Protein AF-A0A833GMW7-F1 (afdb_monomer)

pLDDT: mean 80.0, std 14.23, range [44.84, 97.12]

Sequence (72 aa):
MSALFVTGAYAAELKVGYVNTQRIFRDAPAAQKAAKKLEGEFAKRDQDLQRMAKQLQGLQENLEKNSVTMAE

Solvent-accessible surface area (backbone atoms only — not comparable to full-atom values): 4575 Å² total; per-residue (Å²): 136,88,84,85,86,79,85,78,83,82,79,75,84,84,84,82,85,86,80,64,63,67,57,49,58,63,72,27,69,67,46,50,53,50,50,54,51,47,53,54,54,51,54,52,50,51,54,53,51,54,50,51,52,51,51,52,51,52,50,50,54,49,50,55,60,50,49,67,69,65,75,112

Mean predicted aligned error: 14.59 Å

Foldseek 3Di:
DDDDDDDDDDDDDDDDDDDDPVCCCVVPPVNVVVVVVVVVVVVVVVVVVVVVVVVVVVVVVVCVVVVVVVVD

Structure (mmCIF, N/CA/C/O backbone):
data_AF-A0A833GMW7-F1
#
_entry.id   AF-A0A833GMW7-F1
#
loop_
_atom_site.group_PDB
_atom_site.id
_atom_site.type_symbol
_atom_site.label_atom_id
_atom_site.label_alt_id
_atom_site.label_comp_id
_atom_site.label_asym_id
_atom_site.label_entity_id
_atom_site.label_seq_id
_atom_site.pdbx_PDB_ins_code
_atom_site.Cartn_x
_atom_site.Cartn_y
_atom_site.Cartn_z
_atom_site.occupancy
_atom_site.B_iso_or_equiv
_atom_site.auth_seq_id
_atom_site.auth_comp_id
_atom_site.auth_asym_id
_atom_site.auth_atom_id
_atom_site.pdbx_PDB_model_num
ATOM 1 N N . MET A 1 1 ? 34.931 -2.881 -76.287 1.00 44.84 1 MET A N 1
ATOM 2 C CA . MET A 1 1 ? 35.177 -2.236 -74.980 1.00 44.84 1 MET A CA 1
ATOM 3 C C . MET A 1 1 ? 33.848 -1.634 -74.535 1.00 44.84 1 MET A C 1
ATOM 5 O O . MET A 1 1 ? 33.504 -0.559 -74.989 1.00 44.84 1 MET A O 1
ATOM 9 N N . SER A 1 2 ? 32.908 -2.399 -73.983 1.00 59.19 2 SER A N 1
ATOM 10 C CA . SER A 1 2 ? 32.902 -3.057 -72.664 1.00 59.19 2 SER A CA 1
ATOM 11 C C . SER A 1 2 ? 32.867 -2.054 -71.511 1.00 59.19 2 SER A C 1
ATOM 13 O O . SER A 1 2 ? 33.914 -1.545 -71.135 1.00 59.19 2 SER A O 1
ATOM 15 N N . ALA A 1 3 ? 31.677 -1.834 -70.945 1.00 54.25 3 ALA A N 1
ATOM 16 C CA . ALA A 1 3 ? 31.418 -1.980 -69.509 1.00 54.25 3 ALA A CA 1
ATOM 17 C C . ALA A 1 3 ? 29.907 -1.849 -69.242 1.00 54.25 3 ALA A C 1
ATOM 19 O O . ALA A 1 3 ? 29.332 -0.771 -69.362 1.00 54.25 3 ALA A O 1
ATOM 20 N N . LEU A 1 4 ? 29.269 -2.968 -68.893 1.00 54.81 4 LEU A N 1
ATOM 21 C CA . LEU A 1 4 ? 27.924 -3.012 -68.326 1.00 54.81 4 LEU A CA 1
ATOM 22 C C . LEU A 1 4 ? 28.101 -3.003 -66.799 1.00 54.81 4 LEU A C 1
ATOM 24 O O . LEU A 1 4 ? 28.700 -3.930 -66.254 1.00 54.81 4 LEU A O 1
ATOM 28 N N . PHE A 1 5 ? 27.649 -1.952 -66.114 1.00 60.84 5 PHE A N 1
ATOM 29 C CA . PHE A 1 5 ? 27.689 -1.892 -64.651 1.00 60.84 5 PHE A CA 1
ATOM 30 C C . PHE A 1 5 ? 26.521 -2.696 -64.077 1.00 60.84 5 PHE A C 1
ATOM 32 O O . PHE A 1 5 ? 25.362 -2.335 -64.267 1.00 60.84 5 PHE A O 1
ATOM 39 N N . VAL A 1 6 ? 26.832 -3.788 -63.374 1.00 66.25 6 VAL A N 1
ATOM 40 C CA . VAL A 1 6 ? 25.857 -4.546 -62.584 1.00 66.25 6 VAL A CA 1
ATOM 41 C C . VAL A 1 6 ? 25.749 -3.888 -61.205 1.00 66.25 6 VAL A C 1
ATOM 43 O O . VAL A 1 6 ? 26.722 -3.806 -60.456 1.00 66.25 6 VAL A O 1
ATOM 46 N N . THR A 1 7 ? 24.572 -3.369 -60.874 1.00 66.44 7 THR A N 1
ATOM 47 C CA . THR A 1 7 ? 24.245 -2.883 -59.532 1.00 66.44 7 THR A CA 1
ATOM 48 C C . THR A 1 7 ? 23.770 -4.068 -58.692 1.00 66.44 7 THR A C 1
ATOM 50 O O . THR A 1 7 ? 22.647 -4.546 -58.833 1.00 66.44 7 THR A O 1
ATOM 53 N N . GLY A 1 8 ? 24.648 -4.592 -57.834 1.00 59.59 8 GLY A N 1
ATOM 54 C CA . GLY A 1 8 ? 24.289 -5.612 -56.848 1.00 59.59 8 GLY A CA 1
ATOM 55 C C . GLY A 1 8 ? 23.418 -5.013 -55.742 1.00 59.59 8 GLY A C 1
ATOM 56 O O . GLY A 1 8 ? 23.794 -4.019 -55.123 1.00 59.59 8 GLY A O 1
ATOM 57 N N . ALA A 1 9 ? 22.253 -5.607 -55.488 1.00 62.88 9 ALA A N 1
ATOM 58 C CA . ALA A 1 9 ? 21.416 -5.242 -54.352 1.00 62.88 9 ALA A CA 1
ATOM 59 C C . ALA A 1 9 ? 22.070 -5.742 -53.052 1.00 62.88 9 ALA A C 1
ATOM 61 O O . ALA A 1 9 ? 22.056 -6.936 -52.758 1.00 62.88 9 ALA A O 1
ATOM 62 N N . TYR A 1 10 ? 22.651 -4.831 -52.271 1.00 61.06 10 TYR A N 1
ATOM 63 C CA . TYR A 1 10 ? 23.089 -5.117 -50.907 1.00 61.06 10 TYR A CA 1
ATOM 64 C C . TYR A 1 10 ? 21.856 -5.132 -49.994 1.0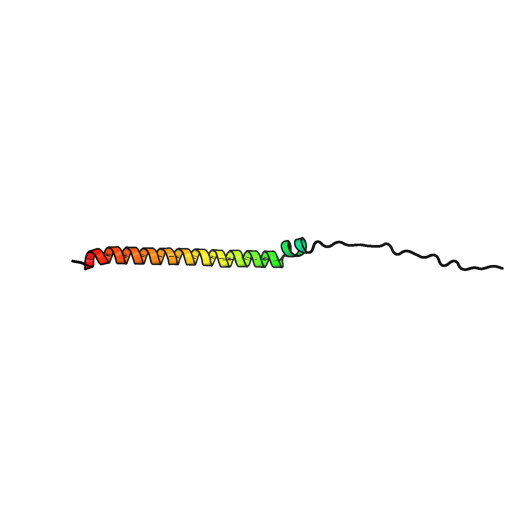0 61.06 10 TYR A C 1
ATOM 66 O O . TYR A 1 10 ? 21.303 -4.082 -49.669 1.00 61.06 10 TYR A O 1
ATOM 74 N N . ALA A 1 11 ? 21.398 -6.319 -49.598 1.00 63.81 11 ALA A N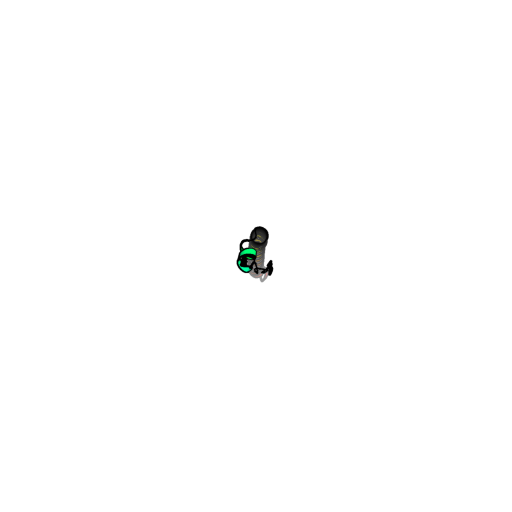 1
ATOM 75 C CA . ALA A 1 11 ? 20.377 -6.450 -48.564 1.00 63.81 11 ALA A CA 1
ATOM 76 C C . ALA A 1 11 ? 20.999 -6.089 -47.205 1.00 63.81 11 ALA A C 1
ATOM 78 O O . ALA A 1 11 ? 21.926 -6.757 -46.747 1.00 63.81 11 ALA A O 1
ATOM 79 N N . ALA A 1 12 ? 20.516 -5.020 -46.570 1.00 70.00 12 ALA A N 1
ATOM 80 C CA . ALA A 1 12 ? 20.912 -4.684 -45.208 1.00 70.00 12 ALA A CA 1
ATOM 81 C C . ALA A 1 12 ? 20.443 -5.792 -44.248 1.00 70.00 12 ALA A C 1
ATOM 83 O O . ALA A 1 12 ? 19.291 -6.222 -44.304 1.00 70.00 12 ALA A O 1
ATOM 84 N N . GLU A 1 13 ? 21.340 -6.257 -43.378 1.00 72.38 13 GLU A N 1
ATOM 85 C CA . GLU A 1 13 ? 21.051 -7.266 -42.357 1.00 72.38 13 GLU A CA 1
ATOM 86 C C . GLU A 1 13 ? 19.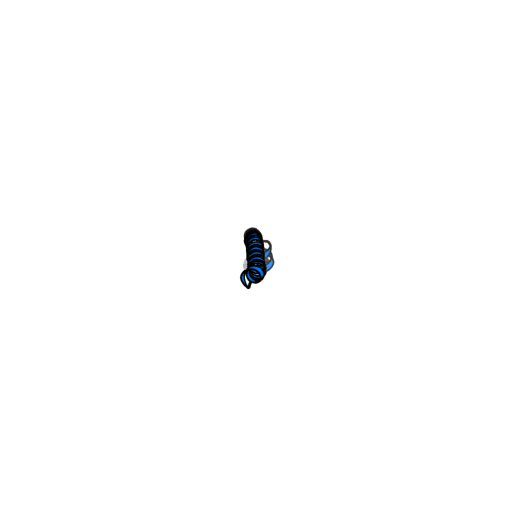868 -6.814 -41.481 1.00 72.38 13 GLU A C 1
ATOM 88 O O . GLU A 1 13 ? 19.923 -5.779 -40.809 1.00 72.38 13 GLU A O 1
ATOM 93 N N . LEU A 1 14 ? 18.770 -7.574 -41.516 1.00 71.94 14 LEU A N 1
ATOM 94 C CA . LEU A 1 14 ? 17.524 -7.218 -40.842 1.00 71.94 14 LEU A CA 1
ATOM 95 C C . LEU A 1 14 ? 17.649 -7.503 -39.335 1.00 71.94 14 LEU A C 1
ATOM 97 O O . LEU A 1 14 ? 17.512 -8.639 -38.885 1.00 71.94 14 LEU A O 1
ATOM 101 N N . LYS A 1 15 ? 17.916 -6.466 -38.537 1.00 77.94 15 LYS A N 1
ATOM 102 C CA . LYS A 1 15 ? 17.984 -6.558 -37.069 1.00 77.94 15 LYS A CA 1
ATOM 103 C C . LYS A 1 15 ? 16.603 -6.330 -36.463 1.00 77.94 15 LYS A C 1
ATOM 105 O O . LYS A 1 15 ? 16.168 -5.193 -36.307 1.00 77.94 15 LYS A O 1
ATOM 110 N N . VAL A 1 16 ? 15.920 -7.417 -36.110 1.00 77.81 16 VAL A N 1
ATOM 111 C CA . VAL A 1 16 ? 14.619 -7.368 -35.426 1.00 77.81 16 VAL A CA 1
ATOM 112 C C . VAL A 1 16 ? 14.827 -7.561 -33.927 1.00 77.81 16 VAL A C 1
ATOM 114 O O . VAL A 1 16 ? 15.225 -8.634 -33.480 1.00 77.81 16 VAL A O 1
ATOM 117 N N . GLY A 1 17 ? 14.552 -6.519 -33.143 1.00 79.44 17 GLY A N 1
ATOM 118 C CA . GLY A 1 17 ? 14.473 -6.606 -31.685 1.00 79.44 17 GLY A CA 1
ATOM 119 C C . GLY A 1 17 ? 13.026 -6.797 -31.232 1.00 79.44 17 GLY A C 1
ATOM 120 O O . GLY A 1 17 ? 12.146 -6.060 -31.668 1.00 79.44 17 GLY A O 1
ATOM 121 N N . TYR A 1 18 ? 12.776 -7.757 -30.340 1.00 82.62 18 TYR A N 1
ATOM 122 C CA . TYR A 1 18 ? 11.484 -7.914 -29.666 1.00 82.62 18 TYR A CA 1
ATOM 123 C C . TYR A 1 18 ? 11.572 -7.379 -28.236 1.00 82.62 18 TYR A C 1
ATOM 125 O O . TYR A 1 18 ? 12.491 -7.723 -27.491 1.00 82.62 18 TYR A O 1
ATOM 133 N N . VAL A 1 19 ? 10.597 -6.559 -27.839 1.00 80.06 19 VAL A N 1
ATOM 134 C CA . VAL A 1 19 ? 10.466 -6.053 -26.469 1.00 80.06 19 VAL A CA 1
ATOM 135 C C . VAL A 1 19 ? 9.220 -6.637 -25.817 1.00 80.06 19 VAL A C 1
ATOM 137 O O . VAL A 1 19 ? 8.115 -6.539 -26.344 1.00 80.06 19 VAL A O 1
ATOM 140 N N . ASN A 1 20 ? 9.385 -7.234 -24.636 1.00 79.62 20 ASN A N 1
ATOM 141 C CA . ASN A 1 20 ? 8.256 -7.671 -23.823 1.00 79.62 20 ASN A CA 1
ATOM 142 C C . ASN A 1 20 ? 7.788 -6.498 -22.951 1.00 79.62 20 ASN A C 1
ATOM 144 O O . ASN A 1 20 ? 8.335 -6.246 -21.876 1.00 79.62 20 ASN A O 1
ATOM 148 N N . THR A 1 21 ? 6.779 -5.775 -23.432 1.00 77.06 21 THR A N 1
ATOM 149 C CA . THR A 1 21 ? 6.220 -4.597 -22.756 1.00 77.06 21 THR A CA 1
ATOM 150 C C . THR A 1 21 ? 5.681 -4.929 -21.366 1.00 77.06 21 THR A C 1
ATOM 152 O O . THR A 1 21 ? 5.931 -4.180 -20.426 1.00 77.06 21 THR A O 1
ATOM 155 N N . GLN A 1 22 ? 5.027 -6.081 -21.184 1.00 72.81 22 GLN A N 1
ATOM 156 C CA . GLN A 1 22 ? 4.486 -6.478 -19.880 1.00 72.81 22 GLN A CA 1
ATOM 157 C C . GLN A 1 22 ? 5.578 -6.695 -18.829 1.00 72.81 22 GLN A C 1
ATOM 159 O O . GLN A 1 22 ? 5.446 -6.245 -17.690 1.00 72.81 22 GLN A O 1
ATOM 164 N N . ARG A 1 23 ? 6.689 -7.333 -19.216 1.00 72.75 23 ARG A N 1
ATOM 165 C CA . ARG A 1 23 ? 7.842 -7.514 -18.329 1.00 72.75 23 ARG A CA 1
ATOM 166 C C . ARG A 1 23 ? 8.475 -6.177 -17.953 1.00 72.75 23 ARG A C 1
ATOM 168 O O . ARG A 1 23 ? 8.815 -5.989 -16.792 1.00 72.75 23 ARG A O 1
ATOM 175 N N . ILE A 1 24 ? 8.590 -5.248 -18.904 1.00 73.25 24 ILE A N 1
ATOM 176 C CA . ILE A 1 24 ? 9.139 -3.909 -18.655 1.00 73.25 24 ILE A CA 1
ATOM 177 C C . ILE A 1 24 ? 8.297 -3.167 -17.616 1.00 73.25 24 ILE A C 1
ATOM 179 O O . ILE A 1 24 ? 8.864 -2.613 -16.685 1.00 73.25 24 ILE A O 1
ATOM 183 N N . PHE A 1 25 ? 6.965 -3.194 -17.719 1.00 69.12 25 PHE A N 1
ATOM 184 C CA . PHE A 1 25 ? 6.099 -2.531 -16.738 1.00 69.12 25 PHE A CA 1
ATOM 185 C C . PHE A 1 25 ? 6.142 -3.184 -15.352 1.00 69.12 25 PHE A C 1
ATOM 187 O O . PHE A 1 25 ? 6.135 -2.469 -14.354 1.00 69.12 25 PHE A O 1
ATOM 194 N N . ARG A 1 26 ? 6.219 -4.518 -15.270 1.00 66.31 26 ARG A N 1
ATOM 195 C CA . ARG A 1 26 ? 6.289 -5.231 -13.984 1.00 66.31 26 ARG A CA 1
ATOM 196 C C . ARG A 1 26 ? 7.640 -5.058 -13.287 1.00 66.31 26 ARG A C 1
ATOM 198 O O . ARG A 1 26 ? 7.692 -4.817 -12.084 1.00 66.31 26 ARG A O 1
ATOM 205 N N . ASP A 1 27 ? 8.725 -5.192 -14.042 1.00 69.94 27 ASP A N 1
ATOM 206 C CA . ASP A 1 27 ? 10.089 -5.141 -13.513 1.00 69.94 27 ASP A CA 1
ATOM 207 C C . ASP A 1 27 ? 10.616 -3.687 -13.466 1.00 69.94 27 ASP A C 1
ATOM 209 O O . ASP A 1 27 ? 11.723 -3.442 -12.984 1.00 69.94 27 ASP A O 1
ATOM 213 N N . ALA A 1 28 ? 9.827 -2.705 -13.930 1.00 80.44 28 ALA A N 1
ATOM 214 C CA . ALA A 1 28 ? 10.175 -1.292 -13.860 1.00 80.44 28 ALA A CA 1
ATOM 215 C C . ALA A 1 28 ? 10.428 -0.868 -12.400 1.00 80.44 28 ALA A C 1
ATOM 217 O O . ALA A 1 28 ? 9.539 -1.006 -11.551 1.00 80.44 28 ALA A O 1
ATOM 218 N N . PRO A 1 29 ? 11.576 -0.231 -12.102 1.00 79.44 29 PRO A N 1
ATOM 219 C CA . PRO A 1 29 ? 11.872 0.288 -10.766 1.00 79.44 29 PRO A CA 1
ATOM 220 C C . PRO A 1 29 ? 10.793 1.248 -10.238 1.00 79.44 29 PRO A C 1
ATOM 222 O O . PRO A 1 29 ? 10.516 1.291 -9.039 1.00 79.44 29 PRO A O 1
ATOM 225 N N . ALA A 1 30 ? 10.147 1.997 -11.140 1.00 83.19 30 ALA A N 1
ATOM 226 C CA . ALA A 1 30 ? 9.041 2.892 -10.810 1.00 83.19 30 ALA A CA 1
ATOM 227 C C . ALA A 1 30 ? 7.796 2.137 -10.311 1.00 83.19 30 ALA A C 1
ATOM 229 O O . ALA A 1 30 ? 7.198 2.549 -9.317 1.00 83.19 30 ALA A O 1
ATOM 230 N N . ALA A 1 31 ? 7.439 1.016 -10.949 1.00 80.62 31 ALA A N 1
ATOM 231 C CA . ALA A 1 31 ? 6.296 0.197 -10.553 1.00 80.62 31 ALA A CA 1
ATOM 232 C C . ALA A 1 31 ? 6.536 -0.470 -9.193 1.00 80.62 31 ALA A C 1
ATOM 234 O O . ALA A 1 31 ? 5.676 -0.409 -8.318 1.00 80.62 31 ALA A O 1
ATOM 235 N N . GLN A 1 32 ? 7.737 -1.008 -8.964 1.00 84.69 32 GLN A N 1
ATOM 236 C CA . GLN A 1 32 ? 8.104 -1.591 -7.669 1.00 84.69 32 GLN A CA 1
ATOM 237 C C . GLN A 1 32 ? 8.084 -0.558 -6.535 1.00 84.69 32 GLN A C 1
ATOM 239 O O . GLN A 1 32 ? 7.611 -0.842 -5.435 1.00 84.69 32 GLN A O 1
ATOM 244 N N . LYS A 1 33 ? 8.572 0.663 -6.791 1.00 86.62 33 LYS A N 1
ATOM 245 C CA . LYS A 1 33 ? 8.539 1.755 -5.808 1.00 86.62 33 LYS A CA 1
ATOM 246 C C . LYS A 1 33 ? 7.107 2.194 -5.493 1.00 86.62 33 LYS A C 1
ATOM 248 O O . LYS A 1 33 ? 6.797 2.440 -4.329 1.00 86.62 33 LYS A O 1
ATOM 253 N N . ALA A 1 34 ? 6.244 2.277 -6.506 1.00 86.25 34 ALA A N 1
ATOM 254 C CA . ALA A 1 34 ? 4.829 2.585 -6.321 1.00 86.25 34 ALA A CA 1
ATOM 255 C C . ALA A 1 34 ? 4.108 1.484 -5.528 1.00 86.25 34 ALA A C 1
ATOM 257 O O . ALA A 1 34 ? 3.410 1.799 -4.568 1.00 86.25 34 ALA A O 1
ATOM 258 N N . ALA A 1 35 ? 4.343 0.210 -5.859 1.00 84.56 35 ALA A N 1
ATOM 259 C CA . ALA A 1 35 ? 3.775 -0.933 -5.146 1.00 84.56 35 ALA A CA 1
ATOM 260 C C . ALA A 1 35 ? 4.165 -0.929 -3.659 1.00 84.56 35 ALA A C 1
ATOM 262 O O . ALA A 1 35 ? 3.286 -0.938 -2.804 1.00 84.56 35 ALA A O 1
ATOM 263 N N . LYS A 1 36 ? 5.459 -0.777 -3.340 1.00 89.69 36 LYS A N 1
ATOM 264 C CA . LYS A 1 36 ? 5.930 -0.680 -1.944 1.00 89.69 36 LYS A CA 1
ATOM 265 C C . LYS A 1 36 ? 5.318 0.496 -1.182 1.00 89.69 36 LYS A C 1
ATOM 267 O O . LYS A 1 36 ? 5.036 0.386 0.008 1.00 89.69 36 LYS A O 1
ATOM 272 N N . LYS A 1 37 ? 5.127 1.641 -1.848 1.00 90.62 37 LYS A N 1
ATOM 273 C CA . LYS A 1 37 ? 4.479 2.806 -1.232 1.00 90.62 37 LYS A CA 1
ATOM 274 C C . LYS A 1 37 ? 3.013 2.510 -0.904 1.00 90.62 37 LYS A C 1
ATOM 276 O O . LYS A 1 37 ? 2.578 2.815 0.202 1.00 90.62 37 LYS A O 1
ATOM 281 N N . LEU A 1 38 ? 2.284 1.891 -1.834 1.00 91.25 38 LEU A N 1
ATOM 282 C CA . LEU A 1 38 ? 0.898 1.480 -1.620 1.00 91.25 38 LEU A CA 1
ATOM 283 C C . LEU A 1 38 ? 0.793 0.446 -0.495 1.00 91.25 38 LEU A C 1
ATOM 285 O O . LEU A 1 38 ? -0.014 0.635 0.404 1.00 91.25 38 LEU A O 1
ATOM 289 N N . GLU A 1 39 ? 1.641 -0.584 -0.478 1.00 90.69 39 GLU A N 1
ATOM 290 C CA . GLU A 1 39 ? 1.679 -1.574 0.609 1.00 90.69 39 GLU A CA 1
ATOM 291 C C . GLU A 1 39 ? 1.851 -0.909 1.981 1.00 90.69 39 GLU A C 1
ATOM 293 O O . GLU A 1 39 ? 1.108 -1.215 2.911 1.00 90.69 39 GLU A O 1
ATOM 298 N N . GLY A 1 40 ? 2.770 0.056 2.103 1.00 92.94 40 GLY A N 1
ATOM 299 C CA . GLY A 1 40 ? 2.968 0.803 3.347 1.00 92.94 40 GLY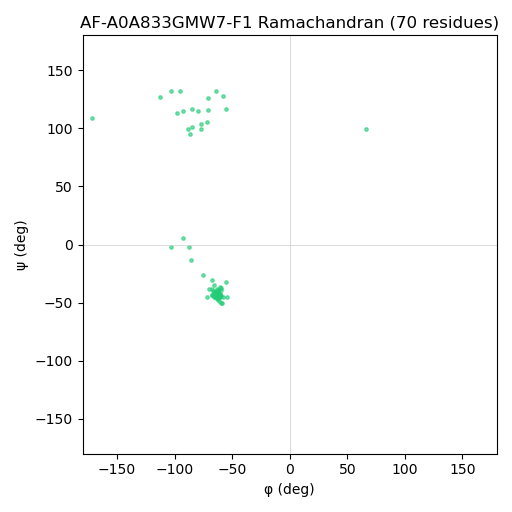 A CA 1
ATOM 300 C C . GLY A 1 40 ? 1.758 1.653 3.755 1.00 92.94 40 GLY A C 1
ATOM 301 O O . GLY A 1 40 ? 1.364 1.648 4.923 1.00 92.94 40 GLY A O 1
ATOM 302 N N . GLU A 1 41 ? 1.146 2.372 2.808 1.00 91.56 41 GLU A N 1
ATOM 303 C CA . GLU A 1 41 ? -0.039 3.199 3.074 1.00 91.56 41 GLU A CA 1
ATOM 304 C C . GLU A 1 41 ? -1.258 2.350 3.457 1.00 91.56 41 GLU A C 1
ATOM 306 O O . GLU A 1 41 ? -1.951 2.671 4.425 1.00 91.56 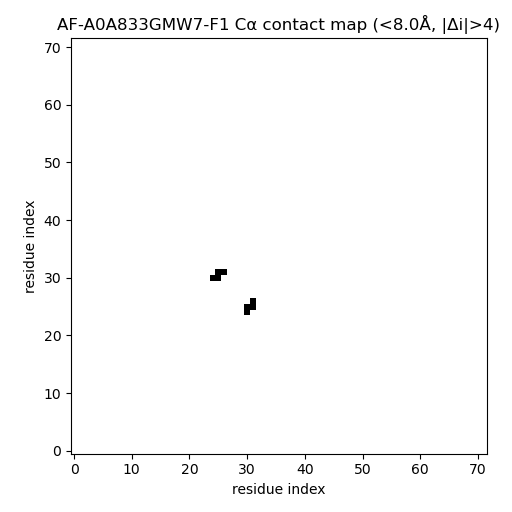41 GLU A O 1
ATOM 311 N N . PHE A 1 42 ? -1.502 1.251 2.744 1.00 93.75 42 PHE A N 1
ATOM 312 C CA . PHE A 1 42 ? -2.621 0.353 3.015 1.00 93.75 42 P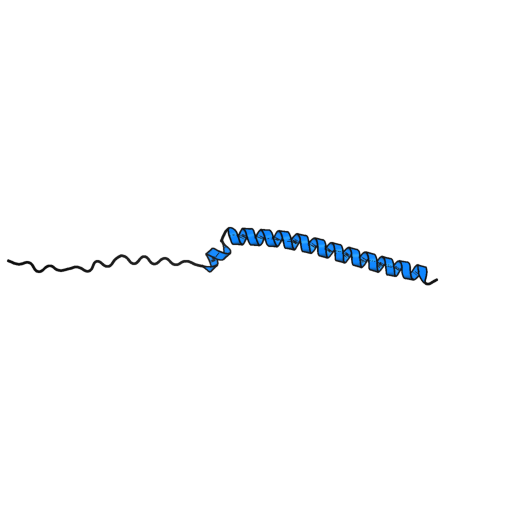HE A CA 1
ATOM 313 C C . PHE A 1 42 ? -2.434 -0.426 4.318 1.00 93.75 42 PHE A C 1
ATOM 315 O O . PHE A 1 42 ? -3.396 -0.548 5.070 1.00 93.75 42 PHE A O 1
ATOM 322 N N . ALA A 1 43 ? -1.217 -0.870 4.649 1.00 95.12 43 ALA A N 1
ATOM 323 C CA . ALA A 1 43 ? -0.948 -1.540 5.922 1.00 95.12 43 ALA A CA 1
ATOM 324 C C . ALA A 1 43 ? -1.206 -0.620 7.124 1.00 95.12 43 ALA A C 1
ATOM 326 O O . ALA A 1 43 ? -1.827 -1.029 8.105 1.00 95.12 43 ALA A O 1
ATOM 327 N N . LYS A 1 44 ? -0.776 0.648 7.044 1.00 94.62 44 LYS A N 1
ATOM 328 C CA . LYS A 1 44 ? -1.069 1.631 8.094 1.00 94.62 44 LYS A CA 1
ATOM 329 C C . LYS A 1 44 ? -2.572 1.881 8.220 1.00 94.62 44 LYS A C 1
ATOM 331 O O . LYS A 1 44 ? -3.097 1.881 9.330 1.00 94.62 44 LYS A O 1
ATOM 336 N N . ARG A 1 45 ? -3.266 2.061 7.091 1.00 94.81 45 ARG A N 1
ATOM 337 C CA . ARG A 1 45 ? -4.721 2.266 7.090 1.00 94.81 45 ARG A CA 1
ATOM 338 C C . ARG A 1 45 ? -5.479 1.074 7.661 1.00 94.81 45 ARG A C 1
ATOM 340 O O . ARG A 1 45 ? -6.423 1.291 8.410 1.00 94.81 45 ARG A O 1
ATOM 347 N N . ASP A 1 46 ? -5.060 -0.151 7.358 1.00 95.31 46 ASP A N 1
ATOM 348 C CA . ASP A 1 46 ? -5.668 -1.359 7.918 1.00 95.31 46 ASP A CA 1
ATOM 349 C C . ASP A 1 46 ? -5.512 -1.413 9.445 1.00 95.31 46 ASP A C 1
ATOM 351 O O . ASP A 1 46 ? -6.488 -1.606 10.167 1.00 95.31 46 ASP A O 1
ATOM 355 N N . GLN A 1 47 ? -4.315 -1.122 9.966 1.00 96.38 47 GLN A N 1
ATOM 356 C CA . GLN A 1 47 ? -4.094 -1.044 11.414 1.00 96.38 47 GLN A CA 1
ATOM 357 C C . GLN A 1 47 ? -4.961 0.024 12.089 1.00 96.38 47 GLN A C 1
ATOM 359 O O . GLN A 1 47 ? -5.513 -0.217 13.164 1.00 96.38 47 GLN A O 1
ATOM 364 N N . ASP A 1 48 ? -5.086 1.202 11.478 1.00 96.00 48 ASP A N 1
ATOM 365 C CA . ASP A 1 48 ? -5.914 2.281 12.016 1.00 96.00 48 ASP A CA 1
ATOM 366 C C . ASP A 1 48 ? -7.408 1.904 11.994 1.00 96.00 48 ASP A C 1
ATOM 368 O O . ASP A 1 48 ? -8.109 2.122 12.985 1.00 96.00 48 ASP A O 1
ATOM 372 N N . LEU A 1 49 ? -7.885 1.249 10.928 1.00 96.62 49 LEU A N 1
ATOM 373 C CA . LEU A 1 49 ? -9.247 0.706 10.846 1.00 96.62 49 LEU A CA 1
ATOM 374 C C . LEU A 1 49 ? -9.511 -0.347 11.930 1.00 96.62 49 LEU A C 1
ATOM 376 O O . LEU A 1 49 ? -10.532 -0.278 12.615 1.00 96.62 49 LEU A O 1
ATOM 380 N N . GLN A 1 50 ? -8.580 -1.278 12.146 1.00 97.12 50 GLN A N 1
ATOM 381 C CA . GLN A 1 50 ? -8.698 -2.289 13.200 1.00 97.12 50 GLN A CA 1
ATOM 382 C C . GLN A 1 50 ? -8.744 -1.666 14.601 1.00 97.12 50 GLN A C 1
ATOM 384 O O . GLN A 1 50 ? -9.502 -2.127 15.457 1.00 97.12 50 GLN A O 1
ATOM 389 N N . ARG A 1 51 ? -7.957 -0.612 14.860 1.00 97.06 51 ARG A N 1
ATOM 390 C CA . ARG A 1 51 ? -8.011 0.119 16.137 1.00 97.06 51 ARG A CA 1
ATOM 391 C C . ARG A 1 51 ? -9.368 0.778 16.344 1.00 97.06 51 ARG A C 1
ATOM 393 O O . ARG A 1 51 ? -9.945 0.606 17.414 1.00 97.06 51 ARG A O 1
ATOM 400 N N . MET A 1 52 ? -9.892 1.469 15.331 1.00 96.56 52 MET A N 1
ATOM 401 C CA . MET A 1 52 ? -11.211 2.101 15.418 1.00 96.56 52 MET A CA 1
ATOM 402 C C . MET A 1 52 ? -12.314 1.069 15.660 1.00 96.56 52 MET A C 1
ATOM 404 O O . MET A 1 52 ? -13.156 1.280 16.528 1.00 96.56 52 MET A O 1
ATOM 408 N N . ALA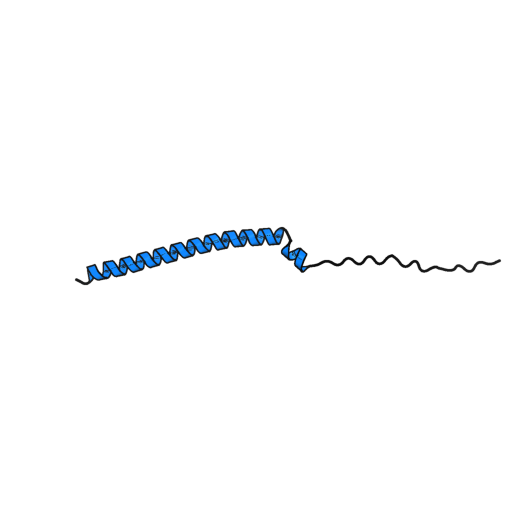 A 1 53 ? -12.275 -0.076 14.971 1.00 96.62 53 ALA A N 1
ATOM 409 C CA . ALA A 1 53 ? -13.229 -1.160 15.194 1.00 96.62 53 ALA A CA 1
ATOM 410 C C . ALA A 1 53 ? -13.204 -1.655 16.652 1.00 96.62 53 ALA A C 1
ATOM 412 O O . ALA A 1 53 ? -14.252 -1.765 17.285 1.00 96.62 53 ALA A O 1
ATOM 413 N N . LYS A 1 54 ? -12.010 -1.865 17.224 1.00 96.94 54 LYS A N 1
ATOM 414 C CA . LYS A 1 54 ? -11.863 -2.253 18.638 1.00 96.94 54 LYS A CA 1
ATOM 415 C C . LYS A 1 54 ? -12.360 -1.178 19.602 1.00 96.94 54 LYS A C 1
ATOM 417 O O . LYS A 1 54 ? -12.975 -1.508 20.610 1.00 96.94 54 LYS A O 1
ATOM 422 N N . GLN A 1 55 ? -12.098 0.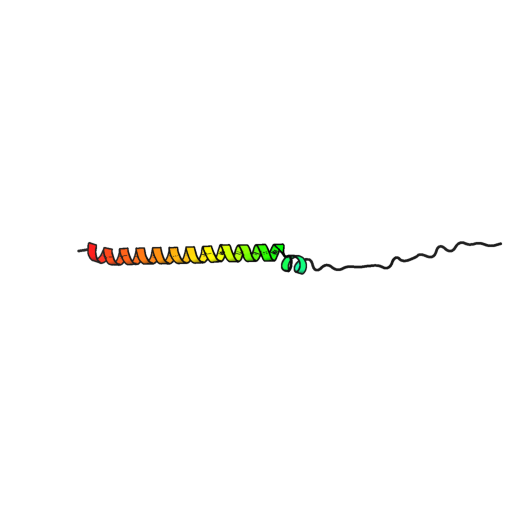097 19.315 1.00 96.38 55 GLN A N 1
ATOM 423 C CA . GLN A 1 55 ? -12.590 1.201 20.144 1.00 96.38 55 GLN A CA 1
ATOM 424 C C . GLN A 1 55 ? -14.119 1.275 20.132 1.00 96.38 55 GLN A C 1
ATOM 426 O O . GLN A 1 55 ? -14.720 1.431 21.191 1.00 96.38 55 GLN A O 1
ATOM 431 N N . LEU A 1 56 ? -14.743 1.121 18.961 1.00 96.19 56 LEU A N 1
ATOM 432 C CA . LEU A 1 56 ? -16.199 1.091 18.829 1.00 96.19 56 LEU A CA 1
ATOM 433 C C . LEU A 1 56 ? -16.809 -0.093 19.583 1.00 96.19 56 LEU A C 1
ATOM 435 O O . LEU A 1 56 ? -17.766 0.099 20.325 1.00 96.19 56 LEU A O 1
ATOM 439 N N . GLN A 1 57 ? -16.216 -1.283 19.462 1.00 95.19 57 GLN A N 1
ATOM 440 C CA . GLN A 1 57 ? -16.656 -2.457 20.213 1.00 95.19 57 GLN A CA 1
ATOM 441 C C . GLN A 1 57 ? -16.539 -2.237 21.729 1.00 95.19 57 GLN A C 1
ATOM 443 O O . GLN A 1 57 ? -17.482 -2.505 22.466 1.00 95.19 57 GLN A O 1
ATOM 448 N N . GLY A 1 58 ? -15.423 -1.674 22.201 1.00 95.38 58 GLY A N 1
ATOM 449 C CA . GLY A 1 58 ? -15.240 -1.363 23.620 1.00 95.38 58 GLY A CA 1
ATOM 450 C C . GLY A 1 58 ? -16.235 -0.323 24.147 1.00 95.38 58 GLY A C 1
ATOM 451 O O . GLY A 1 58 ? -16.728 -0.457 25.265 1.00 95.38 58 GLY A O 1
ATOM 452 N N . LEU A 1 59 ? -16.567 0.694 23.344 1.00 93.69 59 LEU A N 1
ATOM 453 C CA . LEU A 1 59 ? -17.61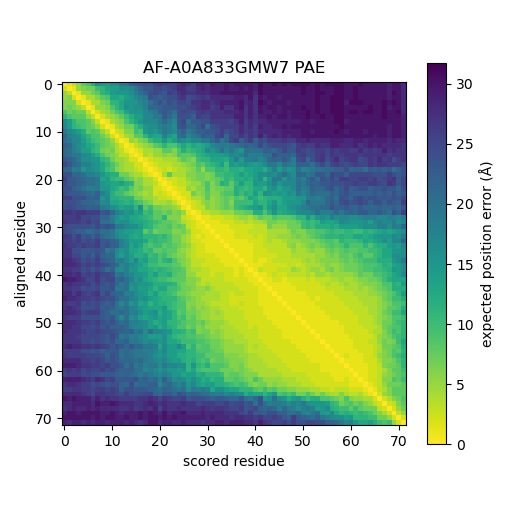0 1.669 23.675 1.00 93.69 59 LEU A CA 1
ATOM 454 C C . LEU A 1 59 ? -18.992 1.011 23.740 1.00 93.69 59 LEU A C 1
ATOM 456 O O . LEU A 1 59 ? -19.745 1.290 24.669 1.00 93.69 59 LEU A O 1
ATOM 460 N N . GLN A 1 60 ? -19.309 0.120 22.799 1.00 91.25 60 GLN A N 1
ATOM 461 C CA . GLN A 1 60 ? -20.566 -0.624 22.793 1.00 91.25 60 GLN A CA 1
ATOM 462 C C . GLN A 1 60 ? -20.703 -1.510 24.038 1.00 91.25 60 GLN A C 1
ATOM 464 O O . GLN A 1 60 ? -21.699 -1.410 24.746 1.00 91.25 60 GLN A O 1
ATOM 469 N N . GLU A 1 61 ? -19.674 -2.292 24.372 1.00 93.19 61 GLU A N 1
ATOM 470 C CA . GLU A 1 61 ? -19.664 -3.122 25.583 1.00 93.19 61 GLU A CA 1
ATOM 471 C C . GLU A 1 61 ? -19.793 -2.286 26.863 1.00 93.19 61 GLU A C 1
ATOM 473 O O . GLU A 1 61 ? -20.415 -2.711 27.837 1.00 93.19 61 GLU A O 1
ATOM 478 N N . ASN A 1 62 ? -19.187 -1.095 26.892 1.00 91.38 62 ASN A N 1
ATOM 479 C CA . ASN A 1 62 ? -19.289 -0.182 28.024 1.00 91.38 62 ASN A CA 1
ATOM 480 C C . ASN A 1 62 ? -20.712 0.373 28.175 1.00 91.38 62 ASN A C 1
ATOM 482 O O . ASN A 1 62 ? -21.229 0.402 29.290 1.00 91.38 62 ASN A O 1
ATOM 486 N N . LEU A 1 63 ? -21.352 0.768 27.070 1.00 89.19 63 LEU A N 1
ATOM 487 C CA . LEU A 1 63 ? -22.742 1.220 27.068 1.00 89.19 63 LEU A CA 1
ATOM 488 C C . LEU A 1 63 ? -23.695 0.104 27.497 1.00 89.19 63 LEU A C 1
ATOM 490 O O . LEU A 1 63 ? -24.552 0.351 28.334 1.00 89.19 63 LEU A O 1
ATOM 494 N N . GLU A 1 64 ? -23.524 -1.117 26.989 1.00 88.44 64 GLU A N 1
ATOM 495 C CA . GLU A 1 64 ? -24.335 -2.273 27.386 1.00 88.44 64 GLU A CA 1
ATOM 496 C C . GLU A 1 64 ? -24.202 -2.545 28.888 1.00 88.44 64 GLU A C 1
ATOM 498 O O . GLU A 1 64 ? -25.208 -2.586 29.596 1.00 88.44 64 GLU A O 1
ATOM 503 N N . LYS A 1 65 ? -22.972 -2.619 29.411 1.00 85.38 65 LYS A N 1
ATOM 504 C CA . LYS A 1 65 ? -22.722 -2.819 30.849 1.00 85.38 65 LYS A CA 1
ATOM 505 C C . LYS A 1 65 ? -23.317 -1.707 31.709 1.00 85.38 65 LYS A C 1
ATOM 507 O O . LYS A 1 65 ? -23.937 -2.006 32.721 1.00 85.38 65 LYS A O 1
ATOM 512 N N . ASN A 1 66 ? -23.145 -0.447 31.309 1.00 79.81 66 ASN A N 1
ATOM 513 C CA . ASN A 1 66 ? -23.658 0.694 32.068 1.00 79.81 66 ASN A CA 1
ATOM 514 C C . ASN A 1 66 ? -25.173 0.887 31.926 1.00 79.81 66 ASN A C 1
ATOM 516 O O . ASN A 1 66 ? -25.802 1.419 32.834 1.00 79.81 66 ASN A O 1
ATOM 520 N N . SER A 1 67 ? -25.782 0.444 30.823 1.00 71.69 67 SER A N 1
ATOM 521 C CA . SER A 1 67 ? -27.240 0.454 30.662 1.00 71.69 67 SER A CA 1
ATOM 522 C C . SER A 1 67 ? -27.924 -0.490 31.649 1.00 71.69 67 SER A C 1
ATOM 524 O O . SER A 1 67 ? -28.976 -0.154 32.183 1.00 71.69 67 SER A O 1
ATOM 526 N N . VAL A 1 68 ? -27.288 -1.626 31.957 1.00 62.28 68 VAL A N 1
ATOM 527 C CA . VAL A 1 68 ? -27.787 -2.593 32.943 1.00 62.28 68 VAL A CA 1
ATOM 528 C C . VAL A 1 68 ? -27.738 -2.014 34.361 1.00 62.28 68 VAL A C 1
ATOM 530 O O . VAL A 1 68 ? -28.605 -2.326 35.165 1.00 62.28 68 VAL A O 1
ATOM 533 N N . THR A 1 69 ? -26.787 -1.124 34.663 1.00 60.72 69 THR A N 1
ATOM 534 C CA . THR A 1 69 ? -26.694 -0.432 35.963 1.00 60.72 69 THR A CA 1
ATOM 535 C C . THR A 1 69 ? -27.537 0.841 36.076 1.00 60.72 69 THR A C 1
ATOM 537 O O . THR A 1 69 ? -27.686 1.348 37.181 1.00 60.72 69 THR A O 1
ATOM 540 N N . MET A 1 70 ? -28.066 1.380 34.971 1.00 58.56 70 MET A N 1
ATOM 541 C CA . MET A 1 70 ? -28.896 2.602 34.945 1.00 58.56 70 MET A CA 1
ATOM 542 C C . MET A 1 70 ? -30.397 2.310 34.773 1.00 58.56 70 MET A C 1
ATOM 544 O O . MET A 1 70 ? -31.197 3.241 34.723 1.00 58.56 70 MET A O 1
ATOM 548 N N . ALA A 1 71 ? -30.775 1.036 34.632 1.00 56.34 71 ALA A N 1
ATOM 549 C CA . ALA A 1 71 ? -32.164 0.593 34.505 1.00 56.34 71 ALA A CA 1
ATOM 550 C C . ALA A 1 71 ? -32.821 0.217 35.851 1.00 56.34 71 ALA A C 1
ATOM 552 O O . ALA A 1 71 ? -33.966 -0.235 35.844 1.00 56.34 71 ALA A O 1
ATOM 553 N N . GLU A 1 72 ? -32.131 0.426 36.978 1.00 48.81 72 GLU A N 1
ATOM 554 C CA . GLU A 1 72 ? -32.691 0.332 38.337 1.00 48.81 72 GLU A CA 1
ATOM 555 C C . GLU A 1 72 ? -32.773 1.700 39.022 1.00 48.81 72 GLU A C 1
ATOM 557 O O . GLU A 1 72 ? -31.842 2.520 38.835 1.00 48.81 72 GLU A O 1
#

Radius of gyration: 35.89 Å; Cα contacts (8 Å, |Δi|>4): 4; chains: 1; bounding box: 68×11×113 Å

Secondary structure (DSSP, 8-state):
----------PPP-------HHHHHHH-HHHHHHHHHHHHHHHHHHHHHHHHHHHHHHHHHHHHHHHHHH--